Protein AF-A0A0R2FBA1-F1 (afdb_monomer_lite)

InterPro domains:
  IPR003356 DNA methylase, adenine-specific [PF02384] (2-40)
  IPR029063 S-adenosyl-L-methionine-dependent methyltransferase superfamily [G3DSA:3.40.50.150] (1-87)
  IPR029063 S-adenosyl-L-methionine-dependent methyltransferase superfamily [SSF53335] (2-74)
  IPR051537 DNA Adenine N(4)/N(6)-Methyltransferase [PTHR42933] (2-76)

Foldseek 3Di:
DVCVVVLDDDAQPDANDDPVNCVVVVVPVPPVVGHVNDDPDDDDDPVVVVVVVVVVVVVVVVVVVVVVVVVVPDDDPPPPPPPDPDDPDDD

Organism: NCBI:txid1423804

Secondary structure (DSSP, 8-state):
-HHHHHT--BTTTB----HHHHHHTTT---GGGTS--PPPPPPP-HHHHHHHHHHHHHHHHHHHHHHHHHHHTPPP---------------

Sequence (91 aa):
MTTYQNRQDVDKYAHVASPAEIKENDYNLNIPRYVDTFEPEPDINLDQVKADLKQLDQEISQNEQAFNELASQLVTTQVTDQSKPEAHNER

pLDDT: mean 83.5, std 16.17, range [43.34, 97.94]

Radius of gyration: 37.67 Å; chains: 1; bounding box: 45×29×118 Å

Structure (mmCIF, N/CA/C/O backbone):
data_AF-A0A0R2FBA1-F1
#
_entry.id   AF-A0A0R2FBA1-F1
#
loop_
_atom_site.group_PDB
_atom_site.id
_atom_site.type_symbol
_atom_site.label_atom_id
_atom_site.label_alt_id
_atom_site.label_comp_id
_atom_site.label_asym_id
_atom_site.label_entity_id
_atom_site.label_seq_id
_atom_site.pdbx_PDB_ins_code
_atom_site.Cartn_x
_atom_site.Cartn_y
_atom_site.Cartn_z
_atom_site.occupancy
_atom_site.B_iso_or_equiv
_atom_site.auth_seq_id
_atom_site.auth_comp_id
_atom_site.auth_asym_id
_atom_site.auth_atom_id
_atom_site.pdbx_PDB_model_num
ATOM 1 N N . MET A 1 1 ? 21.527 -18.105 -15.716 1.00 61.03 1 MET A N 1
ATOM 2 C CA . MET A 1 1 ? 22.014 -16.831 -16.296 1.00 61.03 1 MET A CA 1
ATOM 3 C C . MET A 1 1 ? 21.630 -16.734 -17.773 1.00 61.03 1 MET A C 1
ATOM 5 O O . MET A 1 1 ? 22.453 -16.420 -18.615 1.00 61.03 1 MET A O 1
ATOM 9 N N . THR A 1 2 ? 20.377 -17.039 -18.103 1.00 77.81 2 THR A N 1
ATOM 10 C CA . THR A 1 2 ? 19.890 -17.162 -19.486 1.00 77.81 2 THR A CA 1
ATOM 11 C C . THR A 1 2 ? 19.436 -15.817 -20.051 1.00 77.81 2 THR A C 1
ATOM 13 O O . THR A 1 2 ? 19.761 -15.501 -21.187 1.00 77.81 2 THR A O 1
ATOM 16 N N . THR A 1 3 ? 18.795 -14.970 -19.241 1.00 77.31 3 THR A N 1
ATOM 17 C CA . THR A 1 3 ? 18.282 -13.651 -19.658 1.00 77.31 3 THR A CA 1
ATOM 18 C C . THR A 1 3 ? 19.371 -12.712 -20.185 1.00 77.31 3 THR A C 1
ATOM 20 O O . THR A 1 3 ? 19.226 -12.137 -21.259 1.00 77.31 3 THR A O 1
ATOM 23 N N . TYR A 1 4 ? 20.510 -12.622 -19.486 1.00 77.94 4 TYR A N 1
ATOM 24 C CA . TYR A 1 4 ? 21.667 -11.840 -19.945 1.00 77.94 4 TYR A CA 1
ATOM 25 C C . TYR A 1 4 ? 22.256 -12.385 -21.256 1.00 77.94 4 TYR A C 1
ATOM 27 O O . TYR A 1 4 ? 22.581 -11.618 -22.159 1.00 77.94 4 TYR A O 1
ATOM 35 N N . GLN A 1 5 ? 22.382 -13.712 -21.367 1.00 85.94 5 GLN A N 1
ATOM 36 C CA . GLN A 1 5 ? 22.977 -14.367 -22.536 1.00 85.94 5 GLN A CA 1
ATOM 37 C C . GLN A 1 5 ? 22.099 -14.220 -23.783 1.00 85.94 5 GLN A C 1
ATOM 39 O O . GLN A 1 5 ? 22.620 -14.017 -24.876 1.00 85.94 5 GLN A O 1
ATOM 44 N N . ASN A 1 6 ? 20.778 -14.259 -23.608 1.00 87.75 6 ASN A N 1
ATOM 45 C CA . ASN A 1 6 ? 19.821 -14.184 -24.706 1.00 87.75 6 ASN A CA 1
ATOM 46 C C . ASN A 1 6 ? 19.471 -12.747 -25.113 1.00 87.75 6 ASN A C 1
ATOM 48 O O . ASN A 1 6 ? 18.856 -12.575 -26.160 1.00 87.75 6 ASN A O 1
ATOM 52 N N . ARG A 1 7 ? 19.857 -11.734 -24.315 1.00 86.38 7 ARG A N 1
ATOM 53 C CA . ARG A 1 7 ? 19.487 -10.317 -24.509 1.00 86.38 7 ARG A CA 1
ATOM 54 C C . ARG A 1 7 ? 17.990 -10.173 -24.779 1.00 86.38 7 ARG A C 1
ATOM 56 O O . ARG A 1 7 ? 17.581 -9.729 -25.848 1.00 86.38 7 ARG A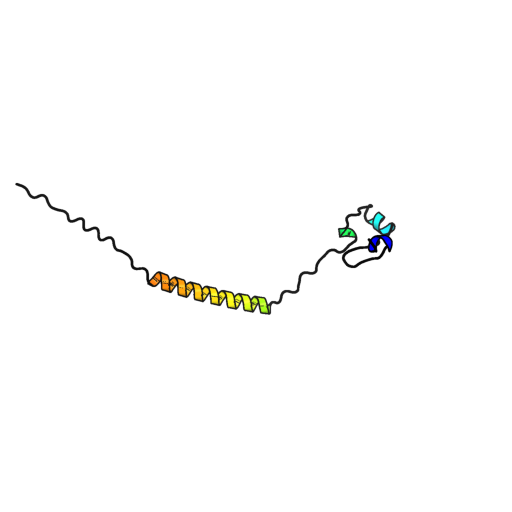 O 1
ATOM 63 N N . GLN A 1 8 ? 17.196 -10.617 -23.814 1.00 88.50 8 GLN A N 1
ATOM 64 C CA . GLN A 1 8 ? 15.741 -10.592 -23.898 1.00 88.50 8 GLN A CA 1
ATOM 65 C C . GLN A 1 8 ? 15.160 -9.708 -22.807 1.00 88.50 8 GLN A C 1
ATOM 67 O O . GLN A 1 8 ? 15.616 -9.759 -21.661 1.00 88.50 8 GLN A O 1
ATOM 72 N N . ASP A 1 9 ? 14.130 -8.957 -23.182 1.00 88.94 9 ASP A N 1
ATOM 73 C CA . ASP A 1 9 ? 13.264 -8.268 -22.239 1.00 88.94 9 ASP A CA 1
ATOM 74 C C . ASP A 1 9 ? 12.477 -9.296 -21.425 1.00 88.94 9 ASP A C 1
ATOM 76 O O . ASP A 1 9 ? 11.982 -10.299 -21.951 1.00 88.94 9 ASP A O 1
ATOM 80 N N . VAL A 1 10 ? 12.383 -9.054 -20.124 1.00 87.81 10 VAL A N 1
ATOM 81 C CA . VAL A 1 10 ? 11.593 -9.851 -19.190 1.00 87.81 10 VAL A CA 1
ATOM 82 C C . VAL A 1 10 ? 10.851 -8.881 -18.294 1.00 87.81 10 VAL A C 1
ATOM 84 O O . VAL A 1 10 ? 11.478 -8.067 -17.613 1.00 87.81 10 VAL A O 1
ATOM 87 N N . ASP A 1 11 ? 9.526 -8.997 -18.286 1.00 85.25 11 ASP A N 1
ATOM 88 C CA . ASP A 1 11 ? 8.652 -8.134 -17.497 1.00 85.25 11 ASP A CA 1
ATOM 89 C C . ASP A 1 11 ? 9.131 -8.037 -16.040 1.00 85.25 11 ASP A C 1
ATOM 91 O O . ASP A 1 11 ? 9.469 -9.048 -15.416 1.00 85.25 11 ASP A O 1
ATOM 95 N N . LYS A 1 12 ? 9.233 -6.801 -15.540 1.00 85.44 12 LYS A N 1
ATOM 96 C CA . LYS A 1 12 ? 9.725 -6.435 -14.197 1.00 85.44 12 LYS A CA 1
ATOM 97 C C . LYS A 1 12 ? 11.119 -6.933 -13.796 1.00 85.44 12 LYS A C 1
ATOM 99 O O . LYS A 1 12 ? 11.521 -6.770 -12.644 1.00 85.44 12 LYS A O 1
ATOM 104 N N . TYR A 1 13 ? 11.877 -7.527 -14.718 1.00 85.81 13 TYR A N 1
ATOM 105 C CA . TYR A 1 13 ? 13.156 -8.174 -14.413 1.00 85.81 13 TYR A CA 1
ATOM 106 C C . TYR A 1 13 ? 14.315 -7.709 -15.300 1.00 85.81 13 TYR A C 1
ATOM 108 O O . TYR A 1 13 ? 15.428 -7.536 -14.803 1.00 85.81 13 TYR A O 1
ATOM 116 N N . ALA A 1 14 ? 14.095 -7.518 -16.603 1.00 89.62 14 ALA A N 1
ATOM 117 C CA . ALA A 1 14 ? 15.148 -7.143 -17.540 1.00 89.62 14 ALA A CA 1
ATOM 118 C C . ALA A 1 14 ? 14.608 -6.311 -18.705 1.00 89.62 14 ALA A C 1
ATOM 120 O O . ALA A 1 14 ? 13.565 -6.625 -19.267 1.00 89.62 14 ALA A O 1
ATOM 121 N N . HIS A 1 15 ? 15.380 -5.303 -19.102 1.00 91.81 15 HIS A N 1
ATOM 122 C CA . HIS A 1 15 ? 15.136 -4.492 -20.291 1.00 91.81 15 HIS A CA 1
ATOM 123 C C . HIS A 1 15 ? 16.432 -4.345 -21.087 1.00 91.81 15 HIS A C 1
ATOM 125 O O . HIS A 1 15 ? 17.503 -4.083 -20.526 1.00 91.81 15 HIS A O 1
ATOM 131 N N . VAL A 1 16 ? 16.351 -4.543 -22.396 1.00 93.06 16 VAL A N 1
ATOM 132 C CA . VAL A 1 16 ? 17.463 -4.458 -23.338 1.00 93.06 16 VAL A CA 1
ATOM 133 C C . VAL A 1 16 ? 17.570 -3.017 -23.819 1.00 93.06 16 VAL A C 1
ATOM 135 O O . VAL A 1 16 ? 17.085 -2.646 -24.886 1.00 93.06 16 VAL A O 1
ATOM 138 N N . ALA A 1 17 ? 18.258 -2.205 -23.018 1.00 91.75 17 ALA A N 1
ATOM 139 C CA . ALA A 1 17 ? 18.444 -0.794 -23.318 1.00 91.75 17 ALA A CA 1
ATOM 140 C C . ALA A 1 17 ? 19.271 -0.571 -24.597 1.00 91.75 17 ALA A C 1
ATOM 142 O O . ALA A 1 17 ? 20.333 -1.178 -24.798 1.00 91.75 17 ALA A O 1
ATOM 143 N N . SER A 1 18 ? 18.814 0.342 -25.456 1.00 93.88 18 SER A N 1
ATOM 144 C CA . SER A 1 18 ? 19.543 0.705 -26.677 1.00 93.88 18 SER A CA 1
ATOM 145 C C . SER A 1 18 ? 20.684 1.702 -26.392 1.00 93.88 18 SER A C 1
ATOM 147 O O . SER A 1 18 ? 20.617 2.471 -25.433 1.00 93.88 18 SER A O 1
ATOM 149 N N . PRO A 1 19 ? 21.730 1.791 -27.240 1.00 94.12 19 PRO A N 1
ATOM 150 C CA . PRO A 1 19 ? 22.781 2.799 -27.063 1.00 94.12 19 PRO A CA 1
ATOM 151 C C . PRO A 1 19 ? 22.272 4.251 -27.097 1.00 94.12 19 PRO A C 1
ATOM 153 O O . PRO A 1 19 ? 22.867 5.123 -26.467 1.00 94.12 19 PRO A O 1
ATOM 156 N N . ALA A 1 20 ? 21.186 4.517 -27.832 1.00 95.94 20 ALA A N 1
ATOM 157 C CA . ALA A 1 20 ? 20.557 5.836 -27.886 1.00 95.94 20 ALA A CA 1
ATOM 158 C C . ALA A 1 20 ? 19.860 6.181 -26.561 1.00 95.94 20 ALA A C 1
ATOM 160 O O . ALA A 1 20 ? 20.068 7.268 -26.034 1.00 95.94 20 ALA A O 1
ATOM 161 N N . GLU A 1 21 ? 19.123 5.228 -25.993 1.00 93.00 21 GLU A N 1
ATOM 162 C CA . GLU A 1 21 ? 18.437 5.346 -24.700 1.00 93.00 21 GLU A CA 1
ATOM 163 C C . GLU A 1 21 ? 19.421 5.529 -23.538 1.00 93.00 21 GLU A C 1
ATOM 165 O O . GLU A 1 21 ? 19.219 6.367 -22.664 1.00 93.00 21 GLU A O 1
ATOM 170 N N . ILE A 1 22 ? 20.538 4.794 -23.545 1.00 93.69 22 ILE A N 1
ATOM 171 C CA . ILE A 1 22 ? 21.603 4.964 -22.546 1.00 93.69 22 ILE A CA 1
ATOM 172 C C . ILE A 1 22 ? 22.199 6.374 -22.637 1.00 93.69 22 ILE A C 1
ATOM 174 O O . ILE A 1 22 ? 22.477 6.995 -21.613 1.00 93.69 22 ILE A O 1
ATOM 178 N N . LYS A 1 23 ? 22.388 6.891 -23.857 1.00 94.94 23 LYS A N 1
ATOM 179 C CA . LYS A 1 23 ? 22.914 8.240 -24.086 1.00 94.94 23 LYS A CA 1
ATOM 180 C C . LYS A 1 23 ? 21.925 9.328 -23.661 1.00 94.94 23 LYS A C 1
ATOM 182 O O . LYS A 1 23 ? 22.358 10.324 -23.099 1.00 94.94 23 LYS A O 1
ATOM 187 N N . GLU A 1 24 ? 20.635 9.145 -23.925 1.00 95.06 24 GLU A N 1
ATOM 188 C CA . GLU A 1 24 ? 19.567 10.046 -23.469 1.00 95.06 24 GLU A CA 1
ATOM 189 C C . GLU A 1 24 ? 19.482 10.099 -21.940 1.00 95.06 24 GLU A C 1
ATOM 191 O O . GLU A 1 24 ? 19.227 11.148 -21.359 1.00 95.06 24 GLU A O 1
ATOM 196 N N . ASN A 1 25 ? 19.782 8.980 -21.283 1.00 93.44 25 ASN A N 1
ATOM 197 C CA . ASN A 1 25 ? 19.854 8.874 -19.834 1.00 93.44 25 ASN A CA 1
ATOM 198 C C . ASN A 1 25 ? 21.230 9.256 -19.249 1.00 93.44 25 ASN A C 1
ATOM 200 O O . ASN A 1 25 ? 21.535 8.851 -18.130 1.00 93.44 25 ASN A O 1
ATOM 204 N N . ASP A 1 26 ? 22.079 9.995 -19.973 1.00 95.31 26 ASP A N 1
ATOM 205 C CA . ASP A 1 26 ? 23.414 10.437 -19.525 1.00 95.31 26 ASP A CA 1
ATOM 206 C C . ASP A 1 26 ? 24.331 9.297 -19.045 1.00 95.31 26 ASP A C 1
ATOM 208 O O . ASP A 1 26 ? 25.135 9.452 -18.124 1.00 95.31 26 ASP A O 1
ATOM 212 N N . TYR A 1 27 ? 24.205 8.116 -19.658 1.00 93.50 27 TYR A N 1
ATOM 213 C CA . TYR A 1 27 ? 24.890 6.888 -19.239 1.00 93.50 27 TYR A CA 1
ATOM 214 C C . TYR A 1 27 ? 24.591 6.479 -17.786 1.00 93.50 27 TYR A C 1
ATOM 216 O O . TYR A 1 27 ? 25.332 5.703 -17.178 1.00 93.50 27 TYR A O 1
ATOM 224 N N . ASN A 1 28 ? 23.482 6.961 -17.226 1.00 94.00 28 ASN A N 1
ATOM 225 C CA . ASN A 1 28 ? 22.971 6.532 -15.938 1.00 94.00 28 ASN A CA 1
ATOM 226 C C . ASN A 1 28 ? 22.319 5.155 -16.093 1.00 94.00 28 ASN A C 1
ATOM 228 O O . ASN A 1 28 ? 21.258 5.031 -16.701 1.00 94.00 28 ASN A O 1
ATOM 232 N N . LEU A 1 29 ? 22.960 4.124 -15.540 1.00 92.38 29 LEU A N 1
ATOM 233 C CA . LEU A 1 29 ? 22.544 2.720 -15.643 1.00 92.38 29 LEU A CA 1
ATOM 234 C C . LEU A 1 29 ? 21.784 2.219 -14.404 1.00 92.38 29 LEU A C 1
ATOM 236 O O . LEU A 1 29 ? 21.722 1.016 -14.156 1.00 92.38 29 LEU A O 1
ATOM 240 N N . ASN A 1 30 ? 21.217 3.126 -13.604 1.00 92.56 30 ASN A N 1
ATOM 241 C CA . ASN A 1 30 ? 20.385 2.739 -12.468 1.00 92.56 30 ASN A CA 1
ATOM 242 C C . ASN A 1 30 ? 19.196 1.890 -12.940 1.00 92.56 30 ASN A C 1
ATOM 244 O O . ASN A 1 30 ? 18.369 2.355 -13.717 1.00 92.56 30 ASN A O 1
ATOM 248 N N . ILE A 1 31 ? 19.095 0.662 -12.427 1.00 88.56 31 ILE A N 1
ATOM 249 C CA . ILE A 1 31 ? 18.115 -0.350 -12.859 1.00 88.56 31 ILE A CA 1
ATOM 250 C C . ILE A 1 31 ? 16.655 0.144 -12.867 1.00 88.56 31 ILE A C 1
ATOM 252 O O . ILE A 1 31 ? 15.988 -0.107 -13.871 1.00 88.56 31 ILE A O 1
ATOM 256 N N . PRO A 1 32 ? 16.162 0.913 -11.869 1.00 89.12 32 PR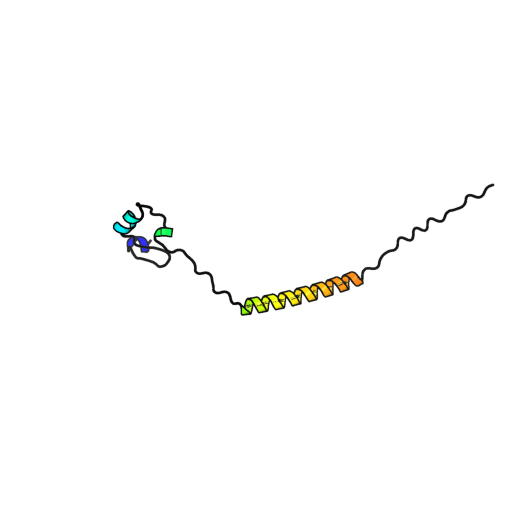O A N 1
ATOM 257 C CA . PRO A 1 32 ? 14.777 1.407 -11.873 1.00 89.12 32 PRO A CA 1
ATOM 258 C C . PRO A 1 32 ? 14.417 2.321 -13.053 1.00 89.12 32 PRO A C 1
ATOM 260 O O . PRO A 1 32 ? 13.252 2.625 -13.267 1.00 89.12 32 PRO A O 1
ATOM 263 N N . ARG A 1 33 ? 15.412 2.809 -13.803 1.00 88.69 33 ARG A N 1
ATOM 264 C CA . ARG A 1 33 ? 15.214 3.643 -14.996 1.00 88.69 33 ARG A CA 1
ATOM 265 C C . ARG A 1 33 ? 14.888 2.826 -16.249 1.00 88.69 33 ARG A C 1
ATOM 267 O O . ARG A 1 33 ? 14.362 3.386 -17.200 1.00 88.69 33 ARG A O 1
ATOM 274 N N . TYR A 1 34 ? 15.213 1.536 -16.241 1.00 91.19 34 TYR A N 1
ATOM 275 C CA . TYR A 1 34 ? 15.083 0.638 -17.393 1.00 91.19 34 TYR A CA 1
ATOM 276 C C . TYR A 1 34 ? 14.115 -0.506 -17.120 1.00 91.19 34 TYR A C 1
ATOM 278 O O . TYR A 1 34 ? 13.514 -1.036 -18.042 1.00 91.19 34 TYR A O 1
ATOM 286 N N . VAL A 1 35 ? 13.967 -0.901 -15.858 1.00 90.19 35 VAL A N 1
ATOM 287 C CA . VAL A 1 35 ? 13.061 -1.967 -15.451 1.00 90.19 35 VAL A CA 1
ATOM 288 C C . VAL A 1 35 ? 12.010 -1.365 -14.541 1.00 90.19 35 VAL A C 1
ATOM 290 O O . VAL A 1 35 ? 12.334 -0.845 -13.472 1.00 90.19 35 VAL A O 1
ATOM 293 N N . ASP A 1 36 ? 10.756 -1.457 -14.972 1.00 87.88 36 ASP A N 1
ATOM 294 C CA . ASP A 1 36 ? 9.616 -1.152 -14.124 1.00 87.88 36 ASP A CA 1
ATOM 295 C C . ASP A 1 36 ? 9.501 -2.238 -13.048 1.00 87.88 36 ASP A C 1
ATOM 297 O O . ASP A 1 36 ? 8.980 -3.328 -13.276 1.00 87.88 36 ASP A O 1
ATOM 301 N N . THR A 1 37 ? 10.054 -1.956 -11.872 1.00 81.69 37 THR A N 1
ATOM 302 C CA . THR A 1 37 ? 9.946 -2.836 -10.706 1.00 81.69 37 THR A CA 1
ATOM 303 C C . THR A 1 37 ? 8.741 -2.488 -9.834 1.00 81.69 37 THR A C 1
ATOM 305 O O . THR A 1 37 ? 8.694 -2.927 -8.686 1.00 81.69 37 THR A O 1
ATOM 308 N N . PHE A 1 38 ? 7.796 -1.667 -10.310 1.00 83.31 38 PHE A N 1
ATOM 309 C CA . PHE A 1 38 ? 6.614 -1.341 -9.527 1.00 83.31 38 PHE A CA 1
ATOM 310 C C . PHE A 1 38 ? 5.710 -2.573 -9.399 1.00 83.31 38 PHE A C 1
ATOM 312 O O . PHE A 1 38 ? 5.318 -3.244 -10.365 1.00 83.31 38 PHE A O 1
ATOM 319 N N . GLU A 1 39 ? 5.358 -2.881 -8.158 1.00 79.50 39 GLU A N 1
ATOM 320 C CA . GLU A 1 39 ? 4.289 -3.814 -7.848 1.00 79.50 39 GLU A CA 1
ATOM 321 C C . GLU A 1 39 ? 2.986 -3.012 -7.776 1.00 79.50 39 GLU A C 1
ATOM 323 O O . GLU A 1 39 ? 2.912 -2.067 -6.989 1.00 79.50 39 GLU A O 1
ATOM 328 N N . PRO A 1 40 ? 1.976 -3.316 -8.615 1.00 82.00 40 PRO A N 1
ATOM 329 C CA . PRO A 1 40 ? 0.674 -2.692 -8.462 1.00 82.00 40 PRO A CA 1
ATOM 330 C C . PRO A 1 40 ? 0.131 -3.051 -7.080 1.00 82.00 40 PRO A C 1
ATOM 332 O O . PRO A 1 40 ? 0.163 -4.220 -6.685 1.00 82.00 40 PRO A O 1
ATOM 335 N N . GLU A 1 41 ? -0.347 -2.046 -6.348 1.00 81.38 41 GLU A N 1
ATOM 336 C CA . GLU A 1 41 ? -1.014 -2.291 -5.075 1.00 81.38 41 GLU A CA 1
ATOM 337 C C . GLU A 1 41 ? -2.238 -3.186 -5.314 1.00 81.38 41 GLU A C 1
ATOM 339 O O . GLU A 1 41 ? -2.952 -3.00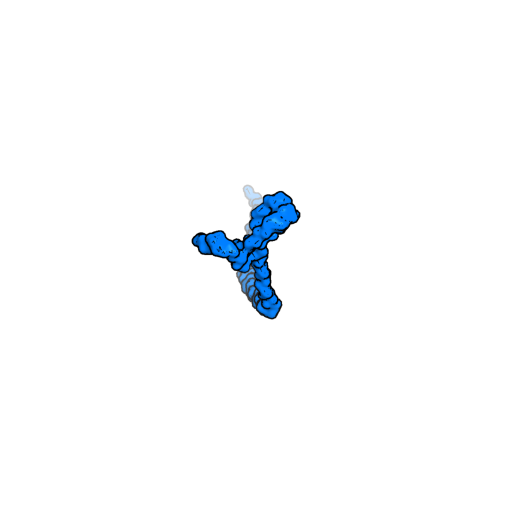0 -6.306 1.00 81.38 41 GLU A O 1
ATOM 344 N N . PRO A 1 42 ? -2.477 -4.185 -4.450 1.00 84.56 42 PRO A N 1
ATOM 345 C CA . PRO A 1 42 ? -3.652 -5.027 -4.580 1.00 84.56 42 PRO A CA 1
ATOM 346 C C . PRO A 1 42 ? -4.920 -4.188 -4.410 1.00 84.56 42 PRO A C 1
ATOM 348 O O . PRO A 1 42 ? -4.990 -3.312 -3.545 1.00 84.56 42 PRO A O 1
ATOM 351 N N . ASP A 1 43 ? -5.946 -4.501 -5.199 1.00 86.75 43 ASP A N 1
ATOM 352 C CA . ASP A 1 43 ? -7.246 -3.850 -5.076 1.00 86.75 43 ASP A CA 1
ATOM 353 C C . ASP A 1 43 ? -7.832 -4.073 -3.673 1.00 86.75 43 ASP A C 1
ATOM 355 O O . ASP A 1 43 ? -7.961 -5.203 -3.189 1.00 86.75 43 ASP A O 1
ATOM 359 N N . ILE A 1 44 ? -8.221 -2.982 -3.013 1.00 85.94 44 ILE A N 1
ATOM 360 C CA . ILE A 1 44 ? -8.824 -3.032 -1.680 1.00 85.94 44 ILE A CA 1
ATOM 361 C C . ILE A 1 44 ? -10.299 -3.427 -1.809 1.00 85.94 44 ILE A C 1
ATOM 363 O O . ILE A 1 44 ? -11.100 -2.712 -2.416 1.00 85.94 44 ILE A O 1
ATOM 367 N N . ASN A 1 45 ? -10.698 -4.531 -1.170 1.00 93.12 45 ASN A N 1
ATOM 368 C CA . ASN A 1 45 ? -12.108 -4.905 -1.062 1.00 93.12 45 ASN A CA 1
ATOM 369 C C . ASN A 1 45 ? -12.810 -4.066 0.021 1.00 93.12 45 ASN A C 1
ATOM 371 O O . ASN A 1 45 ? -12.768 -4.385 1.209 1.00 93.12 45 ASN A O 1
ATOM 375 N N . LEU A 1 46 ? -13.490 -2.999 -0.403 1.00 93.81 46 LEU A N 1
ATOM 376 C CA . LEU A 1 46 ? -14.199 -2.085 0.497 1.00 93.81 46 LEU A CA 1
ATOM 377 C C . LEU A 1 46 ? -15.332 -2.748 1.290 1.00 93.81 46 LEU A C 1
ATOM 379 O O . LEU A 1 46 ? -15.649 -2.290 2.386 1.00 93.81 46 LEU A O 1
ATOM 383 N N . ASP A 1 47 ? -15.959 -3.795 0.760 1.00 94.25 47 ASP A N 1
ATOM 384 C CA . ASP A 1 47 ? -17.043 -4.478 1.464 1.00 94.25 47 ASP A CA 1
ATOM 385 C C . ASP A 1 47 ? -16.507 -5.385 2.572 1.00 94.25 47 ASP A C 1
ATOM 387 O O . ASP A 1 47 ? -17.102 -5.431 3.650 1.00 94.25 47 ASP A O 1
ATOM 391 N N . GLN A 1 48 ? -15.341 -6.006 2.362 1.00 95.00 48 GLN A N 1
ATOM 392 C CA . GLN A 1 48 ? -14.624 -6.711 3.425 1.00 95.00 48 GLN A CA 1
ATOM 393 C C . GLN A 1 48 ? -14.221 -5.744 4.541 1.00 95.00 48 GLN A C 1
ATOM 395 O O . GLN A 1 48 ? -14.528 -5.994 5.699 1.00 95.00 48 GLN A O 1
ATOM 400 N N . VAL A 1 49 ? -13.644 -4.589 4.194 1.00 94.81 49 VAL A N 1
ATOM 401 C CA . VAL A 1 49 ? -13.254 -3.572 5.187 1.00 94.81 49 VAL A CA 1
ATOM 402 C C . VAL A 1 49 ? -14.454 -3.110 6.021 1.00 94.81 49 VAL A C 1
ATOM 404 O O . VAL A 1 49 ? -14.352 -2.982 7.237 1.00 94.81 49 VAL A O 1
ATOM 407 N N . LYS A 1 50 ? -15.621 -2.892 5.403 1.00 96.00 50 LYS A N 1
ATOM 408 C CA . LYS A 1 50 ? -16.849 -2.552 6.147 1.00 96.00 50 LYS A CA 1
ATOM 409 C C . LYS A 1 50 ? -17.298 -3.680 7.075 1.00 96.00 50 LYS A C 1
ATOM 411 O O . LYS A 1 50 ? -17.785 -3.396 8.169 1.00 96.00 50 LYS A O 1
ATOM 416 N N . ALA A 1 51 ? -17.194 -4.932 6.629 1.00 96.81 51 ALA A N 1
ATOM 417 C CA . ALA A 1 51 ? -17.542 -6.088 7.446 1.00 96.81 51 ALA A CA 1
ATOM 418 C C . ALA A 1 51 ? -16.613 -6.195 8.664 1.00 96.81 51 ALA A C 1
ATOM 420 O O . ALA A 1 51 ? -17.108 -6.336 9.782 1.00 96.81 51 ALA A O 1
ATOM 421 N N . ASP A 1 52 ? -15.308 -6.021 8.453 1.00 96.81 52 ASP A N 1
ATOM 422 C CA . ASP A 1 52 ? -14.288 -6.039 9.502 1.00 96.81 52 ASP A CA 1
ATOM 423 C C . ASP A 1 52 ? -14.519 -4.917 10.522 1.00 96.81 52 ASP A C 1
ATOM 425 O O . ASP A 1 52 ? -14.497 -5.162 11.725 1.00 96.81 52 ASP A O 1
ATOM 429 N N . LEU A 1 53 ? -14.828 -3.698 10.059 1.00 97.38 53 LEU A N 1
ATOM 430 C CA . LEU A 1 53 ? -15.168 -2.572 10.938 1.00 97.38 53 LEU A CA 1
ATOM 431 C C . LEU A 1 53 ? -16.397 -2.873 11.798 1.00 97.38 53 LEU A C 1
ATOM 433 O O . LEU A 1 53 ? -16.377 -2.667 13.008 1.00 97.38 53 LEU A O 1
ATOM 437 N N . LYS A 1 54 ? -17.456 -3.413 11.189 1.00 97.44 54 LYS A N 1
ATOM 438 C CA . LYS A 1 54 ? -18.675 -3.769 11.919 1.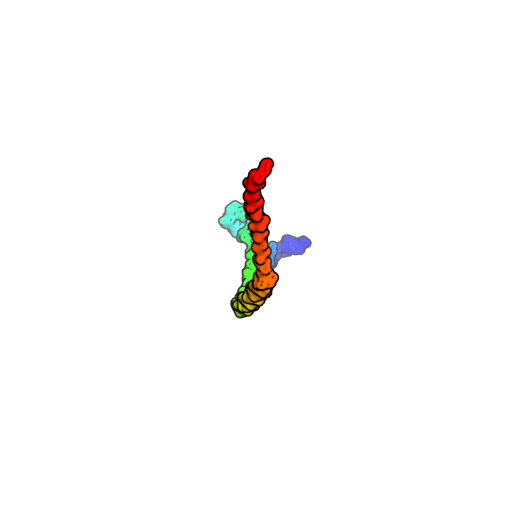00 97.44 54 LYS A CA 1
ATOM 439 C C . LYS A 1 54 ? -18.419 -4.864 12.955 1.00 97.44 54 LYS A C 1
ATOM 441 O O . LYS A 1 54 ? -19.006 -4.822 14.033 1.00 97.44 54 LYS A O 1
ATOM 446 N N . GLN A 1 55 ? -17.591 -5.852 12.623 1.00 97.94 55 GLN A N 1
ATOM 447 C CA . GLN A 1 55 ? -17.204 -6.894 13.567 1.00 97.94 55 GLN A CA 1
ATOM 448 C C . GLN A 1 55 ? -16.405 -6.297 14.731 1.00 9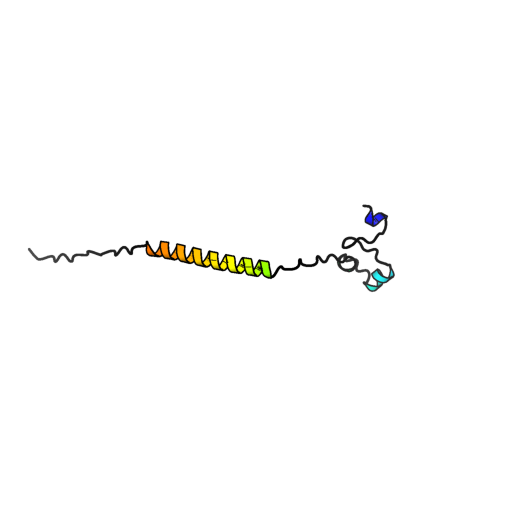7.94 55 GLN A C 1
ATOM 450 O O . GLN A 1 55 ? -16.712 -6.579 15.887 1.00 97.94 55 GLN A O 1
ATOM 455 N N . LEU A 1 56 ? -15.441 -5.426 14.437 1.00 97.81 56 LEU A N 1
ATOM 456 C CA . LEU A 1 56 ? -14.627 -4.772 15.454 1.00 97.81 56 LEU A CA 1
ATOM 457 C C . LEU A 1 56 ? -15.479 -3.931 16.418 1.00 97.81 56 LEU A C 1
ATOM 459 O O . LEU A 1 56 ? -15.296 -4.022 17.629 1.00 97.81 56 LEU A O 1
ATOM 463 N N . ASP A 1 57 ? -16.459 -3.180 15.907 1.00 97.81 57 ASP A N 1
ATOM 464 C CA . ASP A 1 57 ? -17.401 -2.418 16.740 1.00 97.81 57 ASP A CA 1
ATOM 465 C C . ASP A 1 57 ? -18.201 -3.329 17.689 1.00 97.81 57 ASP A C 1
ATOM 467 O O . ASP A 1 57 ? -18.451 -2.983 18.848 1.00 97.81 57 ASP A O 1
ATOM 471 N N . GLN A 1 58 ? -18.594 -4.519 17.220 1.00 97.56 58 GLN A N 1
ATOM 472 C CA . GLN A 1 58 ? -19.282 -5.508 18.053 1.00 97.56 58 GLN A CA 1
ATOM 473 C C . GLN A 1 58 ? -18.366 -6.062 19.147 1.00 97.56 58 GLN A C 1
ATOM 475 O O . GLN A 1 58 ? -18.794 -6.162 20.297 1.00 97.56 58 GLN A O 1
ATOM 480 N N . GLU A 1 59 ? -17.119 -6.392 18.810 1.00 97.81 59 G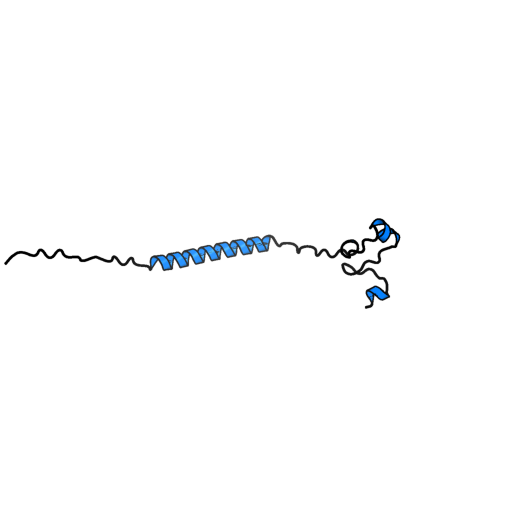LU A N 1
ATOM 481 C CA . GLU A 1 59 ? -16.124 -6.883 19.769 1.00 97.81 59 GLU A CA 1
ATOM 482 C C . GLU A 1 59 ? -15.807 -5.832 20.842 1.00 97.81 59 GLU A C 1
ATOM 484 O O . GLU A 1 59 ? -15.750 -6.157 22.029 1.00 97.81 59 GLU A O 1
ATOM 489 N N . ILE A 1 60 ? -15.673 -4.559 20.455 1.00 97.81 60 ILE A N 1
ATOM 490 C CA . ILE A 1 60 ? -15.492 -3.444 21.395 1.00 97.81 60 ILE A CA 1
ATOM 491 C C . ILE A 1 60 ? -16.679 -3.369 22.355 1.00 97.81 60 ILE A C 1
ATOM 493 O O . ILE A 1 60 ? -16.481 -3.367 23.568 1.00 97.81 60 ILE A O 1
ATOM 497 N N . SER A 1 61 ? -17.909 -3.380 21.834 1.00 97.19 61 SER A N 1
ATOM 498 C CA . SER A 1 61 ? -19.109 -3.293 22.671 1.00 97.19 61 SER A CA 1
ATOM 499 C C . SER A 1 61 ? -19.225 -4.461 23.656 1.00 97.19 61 SER A C 1
ATOM 501 O O . SER A 1 61 ? -19.566 -4.258 24.822 1.00 97.19 61 SER A O 1
ATOM 503 N N . GLN A 1 62 ? -18.901 -5.681 23.220 1.00 97.06 62 GLN A N 1
ATOM 504 C CA . GLN A 1 62 ? -18.883 -6.859 24.092 1.00 97.06 62 GLN A CA 1
ATOM 505 C C . GLN A 1 62 ? -17.834 -6.729 25.200 1.00 97.06 62 GLN A C 1
ATOM 507 O O . GLN A 1 62 ? -18.125 -7.005 26.364 1.00 97.06 62 GLN A O 1
ATOM 512 N N . ASN A 1 63 ? -16.630 -6.272 24.858 1.00 96.69 63 ASN A N 1
ATOM 513 C CA . ASN A 1 63 ? -15.558 -6.073 25.828 1.00 96.69 63 ASN A CA 1
ATOM 514 C C . ASN A 1 63 ? -15.898 -4.975 26.843 1.00 96.69 63 ASN A C 1
ATOM 516 O O . ASN A 1 63 ? -15.628 -5.138 28.031 1.00 96.69 63 ASN A O 1
ATOM 520 N N . GLU A 1 64 ? -16.526 -3.881 26.407 1.00 96.19 64 GLU A N 1
ATOM 521 C CA . GLU A 1 64 ? -17.009 -2.824 27.300 1.00 96.19 64 GLU A CA 1
ATOM 522 C C . GLU A 1 64 ? -18.081 -3.339 28.266 1.00 96.19 64 GLU A C 1
ATOM 524 O O . GLU A 1 64 ? -18.045 -3.022 29.455 1.00 96.19 64 GLU A O 1
ATOM 529 N N . GLN A 1 65 ? -19.019 -4.160 27.786 1.00 95.25 65 GLN A N 1
ATOM 530 C CA . GLN A 1 65 ? -20.023 -4.798 28.641 1.00 95.25 65 GLN A CA 1
ATOM 531 C C . GLN A 1 65 ? -19.363 -5.696 29.687 1.00 95.25 65 GLN A C 1
ATOM 533 O O . GLN A 1 65 ? -19.601 -5.510 30.879 1.00 95.25 65 GLN A O 1
ATOM 538 N N . ALA A 1 66 ? -18.471 -6.592 29.261 1.00 94.00 66 ALA A N 1
ATOM 539 C CA . ALA A 1 66 ? -17.746 -7.484 30.162 1.00 94.00 66 ALA A CA 1
ATOM 540 C C . ALA A 1 66 ? -16.911 -6.709 31.198 1.00 94.00 66 ALA A C 1
ATOM 542 O O . ALA A 1 66 ? -16.884 -7.057 32.381 1.00 94.00 66 ALA A O 1
ATOM 543 N N . PHE A 1 67 ? -16.256 -5.623 30.778 1.00 94.88 67 PHE A N 1
ATOM 544 C CA . PHE A 1 67 ? -15.512 -4.745 31.676 1.00 94.88 67 PHE A CA 1
ATOM 545 C C . PHE A 1 67 ? -16.424 -4.090 32.719 1.00 94.88 67 PHE A C 1
ATOM 547 O O . PHE A 1 67 ? -16.109 -4.107 33.909 1.00 94.88 67 PHE A O 1
ATOM 554 N N . ASN A 1 68 ? -17.567 -3.547 32.297 1.00 92.19 68 ASN A N 1
ATOM 555 C CA . ASN A 1 68 ? -18.525 -2.905 33.196 1.00 92.19 68 ASN A CA 1
ATOM 556 C C . ASN A 1 68 ? -19.156 -3.901 34.177 1.00 92.19 68 ASN A C 1
ATOM 558 O O . ASN A 1 68 ? -19.335 -3.582 35.353 1.00 92.19 68 ASN A O 1
ATOM 562 N N . GLU A 1 69 ? -19.453 -5.120 33.725 1.00 92.25 69 GLU A N 1
ATOM 563 C CA . GLU A 1 69 ? -19.927 -6.201 34.590 1.00 92.25 69 GLU A CA 1
ATOM 564 C C . GLU A 1 69 ? -18.898 -6.540 35.668 1.00 92.25 69 GLU A C 1
ATOM 566 O O . GLU A 1 69 ? -19.251 -6.635 36.845 1.00 92.25 69 GLU A O 1
ATOM 571 N N . LEU A 1 70 ? -17.621 -6.665 35.299 1.00 91.62 70 LEU A N 1
ATOM 572 C CA . LEU A 1 70 ? -16.544 -6.911 36.255 1.00 91.62 70 LEU A CA 1
ATOM 573 C C . LEU A 1 70 ? -16.380 -5.737 37.230 1.00 91.62 70 LEU A C 1
ATOM 575 O O . LEU A 1 70 ? -16.255 -5.949 38.435 1.00 91.62 70 LEU A O 1
ATOM 579 N N . ALA A 1 71 ? -16.430 -4.502 36.730 1.00 89.00 71 ALA A N 1
ATOM 580 C CA . ALA A 1 71 ? -16.352 -3.302 37.555 1.00 89.00 71 ALA A CA 1
ATOM 581 C C . ALA A 1 71 ? -17.509 -3.221 38.566 1.00 89.00 71 ALA A C 1
ATOM 583 O O . ALA A 1 71 ? -17.299 -2.809 39.704 1.00 89.00 71 ALA A O 1
ATOM 584 N N . SER A 1 72 ? -18.712 -3.670 38.189 1.00 86.06 72 SER A N 1
ATOM 585 C CA . SER A 1 72 ? -19.887 -3.677 39.073 1.00 86.06 72 SER A CA 1
ATOM 586 C C . SER A 1 72 ? -19.755 -4.630 40.270 1.00 86.06 72 SER A C 1
ATOM 588 O O . SER A 1 72 ? -20.394 -4.424 41.300 1.00 86.06 72 SER A O 1
ATOM 590 N N . GLN A 1 73 ? -18.907 -5.655 40.156 1.00 86.31 73 GLN A N 1
ATOM 591 C CA . GLN A 1 73 ? -18.653 -6.636 41.216 1.00 86.31 73 GLN A CA 1
ATOM 592 C C . GLN A 1 73 ? -17.659 -6.129 42.270 1.00 86.31 73 GLN A C 1
ATOM 594 O O . GLN A 1 73 ? -17.458 -6.779 43.298 1.00 86.31 73 GLN A O 1
ATOM 599 N N . LEU A 1 74 ? -17.031 -4.974 42.041 1.00 85.56 74 LEU A N 1
ATOM 600 C CA . LEU A 1 74 ? -16.128 -4.361 43.004 1.00 85.56 74 LEU A CA 1
ATOM 601 C C . LEU A 1 74 ? -16.939 -3.647 44.092 1.00 85.56 74 LEU A C 1
ATOM 603 O O . LEU A 1 74 ? -17.733 -2.750 43.819 1.00 85.56 74 LEU A O 1
ATOM 607 N N . VAL A 1 75 ? -16.709 -4.020 45.352 1.00 72.81 75 VAL A N 1
ATOM 608 C CA . VAL A 1 75 ? -17.301 -3.349 46.518 1.00 72.81 75 VAL A CA 1
ATOM 609 C C . VAL A 1 75 ? -16.261 -2.415 47.128 1.00 72.81 75 VAL A C 1
ATOM 611 O O . VAL A 1 75 ? -15.108 -2.800 47.323 1.00 72.81 75 VAL A O 1
ATOM 614 N N . THR A 1 76 ? -16.655 -1.188 47.470 1.00 64.50 76 THR A N 1
ATOM 615 C CA . THR A 1 76 ? -15.781 -0.261 48.196 1.00 64.50 76 THR A CA 1
ATOM 616 C C . THR A 1 76 ? -15.612 -0.736 49.639 1.00 64.50 76 THR A C 1
ATOM 618 O O . THR A 1 76 ? -16.580 -0.749 50.403 1.00 64.50 76 THR A O 1
ATOM 621 N N . THR A 1 77 ? -14.397 -1.085 50.054 1.00 61.69 77 THR A N 1
ATOM 622 C CA . THR A 1 77 ? -14.082 -1.259 51.474 1.00 61.69 77 THR A CA 1
ATOM 623 C C . THR A 1 77 ? -13.990 0.119 52.124 1.00 61.69 77 THR A C 1
ATOM 625 O O . THR A 1 77 ? -12.997 0.830 51.987 1.00 61.69 77 THR A O 1
ATOM 628 N N . GLN A 1 78 ? -15.043 0.534 52.833 1.00 55.44 78 GLN A N 1
ATOM 629 C CA . GLN A 1 78 ? -14.917 1.658 53.756 1.00 55.44 78 GLN A CA 1
ATOM 630 C C . GLN A 1 78 ? -14.009 1.215 54.904 1.00 55.44 78 GLN A C 1
ATOM 632 O O . GLN A 1 78 ? -14.389 0.370 55.713 1.00 55.44 78 GLN A O 1
ATOM 637 N N . VAL A 1 79 ? -12.804 1.781 54.977 1.00 61.12 79 VAL A N 1
ATOM 638 C CA . VAL A 1 79 ? -12.011 1.750 56.207 1.00 61.12 79 VAL A CA 1
ATOM 639 C C . VAL A 1 79 ? -12.752 2.640 57.201 1.00 61.12 79 VAL A C 1
ATOM 641 O O . VAL A 1 79 ? -12.562 3.853 57.231 1.00 61.12 79 VAL A O 1
ATOM 644 N N . THR A 1 80 ? -13.668 2.059 57.972 1.00 48.81 80 THR A N 1
ATOM 645 C CA . THR A 1 80 ? -14.211 2.719 59.156 1.00 48.81 80 THR A CA 1
ATOM 646 C C . THR A 1 80 ? -13.084 2.818 60.172 1.00 48.81 80 THR A C 1
ATOM 648 O O . THR A 1 80 ? -12.806 1.862 60.895 1.00 48.81 80 THR A O 1
ATOM 651 N N . ASP A 1 81 ? -12.415 3.967 60.197 1.00 53.38 81 ASP A N 1
ATOM 652 C CA . ASP A 1 81 ? -11.531 4.356 61.286 1.00 53.38 81 ASP A CA 1
ATOM 653 C C . ASP A 1 81 ? -12.374 4.487 62.567 1.00 53.38 81 ASP A C 1
ATOM 655 O O . ASP A 1 81 ? -13.061 5.481 62.801 1.00 53.38 81 ASP A O 1
ATOM 659 N N . GLN A 1 82 ? -12.392 3.424 63.373 1.00 47.25 82 GLN A N 1
ATOM 660 C CA . GLN A 1 82 ? -12.945 3.413 64.726 1.00 47.25 82 GLN A CA 1
ATOM 661 C C . GLN A 1 82 ? -11.890 3.956 65.704 1.00 47.25 82 GLN A C 1
ATOM 663 O O . GLN A 1 82 ? -11.536 3.299 66.682 1.00 47.25 82 GLN A O 1
ATOM 668 N N . SER A 1 83 ? -11.378 5.162 65.464 1.00 50.31 83 SER A N 1
ATOM 669 C CA . SER A 1 83 ? -10.626 5.899 66.480 1.00 50.31 83 SER A CA 1
ATOM 670 C C . SER A 1 83 ? -11.609 6.443 67.521 1.00 50.31 83 SER A C 1
ATOM 672 O O . SER A 1 83 ? -12.094 7.570 67.445 1.00 50.31 83 SER A O 1
ATOM 674 N N . LYS A 1 84 ? -11.960 5.596 68.493 1.00 51.50 84 LYS A N 1
ATOM 675 C CA . LYS A 1 84 ? -12.690 5.974 69.710 1.00 51.50 84 LYS A CA 1
ATOM 676 C C . LYS A 1 84 ? -11.834 6.981 70.501 1.00 51.50 84 LYS A C 1
ATOM 678 O O . LYS A 1 84 ? -10.706 6.634 70.847 1.00 51.50 84 LYS A O 1
ATOM 683 N N . PRO A 1 85 ? -12.323 8.187 70.848 1.00 49.28 85 PRO A N 1
ATOM 684 C CA . PRO A 1 85 ? -11.613 9.036 71.790 1.00 49.28 85 PRO A CA 1
ATOM 685 C C . PRO A 1 85 ? -11.866 8.471 73.191 1.00 49.28 85 PRO A C 1
ATOM 687 O O . PRO A 1 85 ? -12.946 8.639 73.759 1.00 49.28 85 PRO A O 1
ATOM 690 N N . GLU A 1 86 ? -10.901 7.743 73.749 1.00 50.25 86 GLU A N 1
ATOM 691 C CA . GLU A 1 86 ? -10.940 7.408 75.171 1.00 50.25 86 GLU A CA 1
ATOM 692 C C . GLU A 1 86 ? -10.569 8.657 75.970 1.00 50.25 86 GLU A C 1
ATOM 694 O O . GLU A 1 86 ? -9.413 9.068 76.052 1.00 50.25 86 GLU A O 1
ATOM 699 N N . ALA A 1 87 ? -11.600 9.298 76.520 1.00 49.19 87 ALA A N 1
ATOM 700 C CA . ALA A 1 87 ? -11.461 10.333 77.523 1.00 49.19 87 ALA A CA 1
ATOM 701 C C . ALA A 1 87 ? -10.757 9.736 78.750 1.00 49.19 87 ALA A C 1
ATOM 703 O O . ALA A 1 87 ? -11.341 8.949 79.497 1.00 49.19 87 ALA A O 1
ATOM 704 N N . HIS A 1 88 ? -9.499 10.122 78.955 1.00 47.09 88 HIS A N 1
ATOM 705 C CA . HIS A 1 88 ? -8.838 10.000 80.246 1.00 47.09 88 HIS A CA 1
ATOM 706 C C . HIS A 1 88 ? -9.597 10.881 81.244 1.00 47.09 88 HIS A C 1
ATOM 708 O O . HIS A 1 88 ? -9.469 12.103 81.213 1.00 47.09 88 HIS A O 1
ATOM 714 N N . ASN A 1 89 ? -10.411 10.258 82.099 1.00 47.94 89 ASN A N 1
ATOM 715 C CA . ASN A 1 89 ? -10.947 10.896 83.295 1.00 47.94 89 ASN A CA 1
ATOM 716 C C . ASN A 1 89 ? -10.157 10.430 84.523 1.00 47.94 89 ASN A C 1
ATOM 718 O O . ASN A 1 89 ? -9.765 9.268 84.636 1.00 47.94 89 ASN A O 1
ATOM 722 N N . GLU A 1 90 ? -9.922 11.395 85.396 1.00 43.34 90 GLU A N 1
ATOM 723 C CA . GLU A 1 90 ? -8.953 11.453 86.480 1.00 43.34 90 GLU A CA 1
ATOM 724 C C . GLU A 1 90 ? -9.206 10.437 87.606 1.00 43.34 90 GLU A C 1
ATOM 726 O O . GLU A 1 90 ? -10.349 10.201 88.013 1.00 43.34 90 GLU A O 1
ATOM 731 N N . ARG A 1 91 ? -8.111 9.910 88.165 1.00 43.47 91 ARG A N 1
ATOM 732 C CA . ARG A 1 91 ? -7.946 9.627 89.597 1.00 43.47 91 ARG A CA 1
ATOM 733 C C . ARG A 1 91 ? -6.512 9.908 90.011 1.00 43.47 91 ARG A C 1
ATOM 735 O O . ARG A 1 91 ? -5.610 9.533 89.231 1.00 43.47 91 ARG A O 1
#